Protein AF-A0A3P1WGL4-F1 (afdb_monomer_lite)

InterPro domains:
  IPR004658 Outer membrane lipoprotein Slp [PF03843] (1-92)
  IPR004658 Outer membrane lipoprotein Slp [PTHR37530] (1-100)
  IPR004658 Outer membrane lipoprotein Slp [TIGR00752] (1-100)

Sequence (101 aa):
KVVAVQNQQGKTRLEIATVPLDSGARPTLGEPSRGRIYADVNGFLDPVDFRGQLVTVVGPITGAVDGKIGNTPYKFMVMQVTGYKRWHLTQQVIMPPQPID

Secondary structure (DSSP, 8-state):
-EEEEEEETTEEEEEEEE--B-TTSPBPTTPPP-EEEEEEEES---HHHHTT-EEEEES-EEEEEEEEETTEEEEEEEEEESEEEEE-------PPPPPP-

Foldseek 3Di:
DFADWDDDVQKIKTWDQDADADPVRFHDPPGHGPAIAIEIEGDDDDCVQPHPWDKGFDADFPAWDWDDDVNHIDIHTYGHGPDMDTDDDDDDDDDPDDDDD

Structure (mmCIF, N/CA/C/O backbone):
data_AF-A0A3P1WGL4-F1
#
_entry.id   AF-A0A3P1WGL4-F1
#
loop_
_atom_site.group_PDB
_atom_site.id
_atom_site.type_symbol
_atom_site.label_atom_id
_atom_site.label_alt_id
_atom_site.label_comp_id
_atom_site.label_asym_id
_atom_site.label_entity_id
_atom_site.label_seq_id
_atom_site.pdbx_PDB_ins_code
_atom_site.Cartn_x
_atom_site.Cartn_y
_atom_site.Cartn_z
_atom_site.occupancy
_atom_site.B_iso_or_equiv
_atom_site.auth_seq_id
_atom_site.auth_comp_id
_atom_site.auth_asym_id
_atom_site.auth_atom_id
_atom_site.pdbx_PDB_model_num
ATOM 1 N N . LYS A 1 1 ? 4.391 -4.251 -3.677 1.00 95.25 1 LYS A N 1
ATOM 2 C CA . LYS A 1 1 ? 3.418 -4.879 -4.609 1.00 95.25 1 LYS A CA 1
ATOM 3 C C . LYS A 1 1 ? 2.145 -5.233 -3.855 1.00 95.25 1 LYS A C 1
ATOM 5 O O . LYS A 1 1 ? 2.256 -5.824 -2.786 1.00 95.25 1 LYS A O 1
ATOM 10 N N . VAL A 1 2 ? 0.970 -4.895 -4.381 1.00 97.69 2 VAL A N 1
ATOM 11 C CA . VAL A 1 2 ? -0.314 -5.292 -3.782 1.00 97.69 2 VAL A CA 1
ATOM 12 C C . VAL A 1 2 ? -0.552 -6.778 -4.042 1.00 97.69 2 VAL A C 1
ATOM 14 O O . VAL A 1 2 ? -0.600 -7.216 -5.191 1.00 97.69 2 VAL A O 1
ATOM 17 N N . VAL A 1 3 ? -0.675 -7.554 -2.971 1.00 97.75 3 VAL A N 1
ATOM 18 C CA . VAL A 1 3 ? -0.917 -9.001 -3.019 1.00 97.75 3 VAL A CA 1
ATOM 19 C C . VAL A 1 3 ? -2.409 -9.302 -2.949 1.0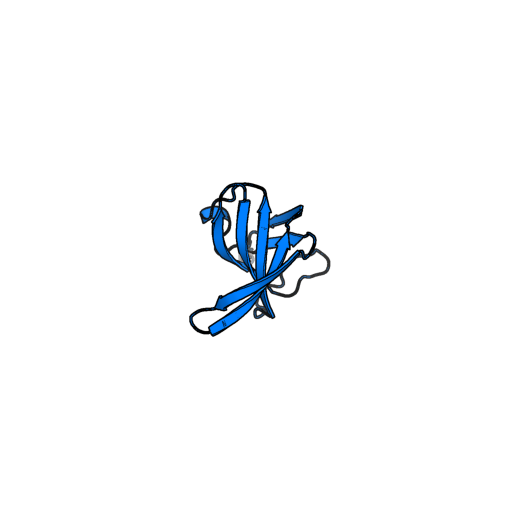0 97.75 3 VAL A C 1
ATOM 21 O O . VAL A 1 3 ? -2.899 -10.139 -3.700 1.00 97.75 3 VAL A O 1
ATOM 24 N N . ALA A 1 4 ? -3.139 -8.589 -2.092 1.00 98.06 4 ALA A N 1
ATOM 25 C CA . ALA A 1 4 ? -4.579 -8.735 -1.946 1.00 98.06 4 ALA A CA 1
ATOM 26 C C . ALA A 1 4 ? -5.255 -7.377 -1.734 1.00 98.06 4 ALA A C 1
ATOM 28 O O . ALA A 1 4 ? -4.643 -6.416 -1.267 1.00 98.06 4 ALA A O 1
ATOM 29 N N . VAL A 1 5 ? -6.538 -7.329 -2.086 1.00 98.38 5 VAL A N 1
ATOM 30 C CA . VAL A 1 5 ? -7.417 -6.168 -1.914 1.00 98.38 5 VAL A CA 1
ATOM 31 C C . VAL A 1 5 ? -8.694 -6.669 -1.265 1.00 98.38 5 VAL A C 1
ATOM 33 O O . VAL A 1 5 ? -9.303 -7.613 -1.783 1.00 98.38 5 VAL A O 1
ATOM 36 N N . GLN A 1 6 ? -9.057 -6.055 -0.143 1.00 98.06 6 GLN A N 1
ATOM 37 C CA . GLN A 1 6 ? -10.259 -6.343 0.628 1.00 98.06 6 GLN A CA 1
ATOM 38 C C . GLN A 1 6 ? -11.072 -5.054 0.751 1.00 98.06 6 GLN A C 1
ATOM 40 O O . GLN A 1 6 ? -10.663 -4.118 1.442 1.00 98.06 6 GLN A O 1
ATOM 45 N N . ASN A 1 7 ? -12.217 -4.988 0.080 1.00 98.00 7 ASN A N 1
ATOM 46 C CA . ASN A 1 7 ? -13.142 -3.875 0.248 1.00 98.00 7 ASN A CA 1
ATOM 47 C C . ASN A 1 7 ? -13.997 -4.118 1.498 1.00 98.00 7 ASN A C 1
ATOM 49 O O . ASN A 1 7 ? -14.555 -5.198 1.683 1.00 98.00 7 ASN A O 1
ATOM 53 N N . GLN A 1 8 ? -14.064 -3.118 2.368 1.00 94.62 8 GLN A N 1
ATOM 54 C CA . GLN A 1 8 ? -14.853 -3.106 3.595 1.00 94.62 8 GLN A CA 1
ATOM 55 C C . GLN A 1 8 ? -15.821 -1.919 3.547 1.00 94.62 8 GLN A C 1
ATOM 57 O O . GLN A 1 8 ? -15.734 -1.059 2.667 1.00 94.62 8 GLN A O 1
ATOM 62 N N . GLN A 1 9 ? -16.748 -1.840 4.499 1.00 93.81 9 GLN A N 1
ATOM 63 C CA . GLN A 1 9 ? -17.657 -0.701 4.573 1.00 93.81 9 GLN A CA 1
ATOM 64 C C . GLN A 1 9 ? -16.857 0.597 4.796 1.00 93.81 9 GLN A C 1
ATOM 66 O O . GLN A 1 9 ? -16.189 0.761 5.814 1.00 93.81 9 GLN A O 1
ATOM 71 N N . GLY A 1 10 ? -16.889 1.499 3.812 1.00 94.12 10 GLY A N 1
ATOM 72 C CA . GLY A 1 10 ? -16.244 2.817 3.874 1.00 94.12 10 GLY A CA 1
ATOM 73 C C . GLY A 1 10 ? -14.726 2.851 3.644 1.00 94.12 10 GLY A C 1
ATOM 74 O O . GLY A 1 10 ? -14.158 3.943 3.598 1.00 94.12 10 GLY A O 1
ATOM 75 N N . LYS A 1 11 ? -14.049 1.708 3.466 1.00 97.12 11 LYS A N 1
ATOM 76 C CA . LYS A 1 11 ? -12.596 1.666 3.227 1.00 97.12 11 LYS A CA 1
ATOM 77 C C . LYS A 1 11 ? -12.148 0.453 2.423 1.00 97.12 11 LYS A C 1
ATOM 79 O O . LYS A 1 11 ? -12.825 -0.570 2.377 1.00 97.12 11 LYS A O 1
ATOM 84 N N . THR A 1 12 ? -10.956 0.539 1.851 1.00 98.56 12 THR A N 1
ATOM 8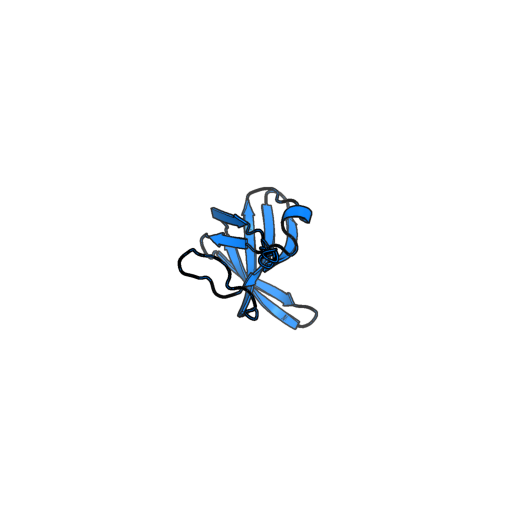5 C CA . THR A 1 12 ? -10.299 -0.568 1.160 1.00 98.56 12 THR A CA 1
ATOM 86 C C . THR A 1 12 ? -8.975 -0.886 1.829 1.00 98.56 12 THR A C 1
ATOM 88 O O . THR A 1 12 ? -8.113 -0.022 1.959 1.00 98.56 12 THR A O 1
ATOM 91 N N . ARG A 1 13 ? -8.800 -2.142 2.238 1.00 98.50 13 ARG A N 1
ATOM 92 C CA . ARG A 1 13 ? -7.553 -2.649 2.805 1.00 98.50 13 ARG A CA 1
ATOM 93 C C . ARG A 1 13 ? -6.713 -3.296 1.714 1.00 98.50 13 ARG A C 1
ATOM 95 O O . ARG A 1 13 ? -7.138 -4.262 1.076 1.00 98.50 13 ARG A O 1
ATOM 102 N N . LEU A 1 14 ? -5.505 -2.780 1.531 1.00 98.62 14 LEU A N 1
ATOM 103 C CA . LEU A 1 14 ? -4.489 -3.353 0.659 1.00 98.62 14 LEU A CA 1
ATOM 104 C C . LEU A 1 14 ? -3.514 -4.177 1.496 1.00 98.62 14 LEU A C 1
ATOM 106 O O . LEU A 1 14 ? -2.925 -3.665 2.445 1.00 98.62 14 LEU A O 1
ATOM 110 N N . GLU A 1 15 ? -3.300 -5.434 1.124 1.00 98.44 15 GLU A N 1
ATOM 111 C CA . GLU A 1 15 ? -2.166 -6.212 1.615 1.00 98.44 15 GLU A CA 1
ATOM 112 C C . GLU A 1 15 ? -0.979 -5.980 0.684 1.00 98.44 15 GLU A C 1
ATOM 114 O O . GLU A 1 15 ? -1.024 -6.341 -0.495 1.00 98.44 15 GLU A O 1
ATOM 119 N N . ILE A 1 16 ? 0.083 -5.362 1.193 1.00 98.31 16 ILE A N 1
ATOM 120 C CA . ILE A 1 16 ? 1.226 -4.940 0.384 1.00 98.31 16 ILE A CA 1
ATOM 121 C C . ILE A 1 16 ? 2.463 -5.711 0.824 1.00 98.31 16 ILE A C 1
ATOM 123 O O . ILE A 1 16 ? 2.920 -5.567 1.954 1.00 98.31 16 ILE A O 1
ATOM 127 N N . ALA A 1 17 ? 3.049 -6.476 -0.098 1.00 97.62 17 ALA A N 1
ATOM 128 C CA . ALA A 1 17 ? 4.411 -6.975 0.045 1.00 97.62 17 ALA A CA 1
ATOM 129 C C . ALA A 1 17 ? 5.389 -5.815 -0.185 1.00 97.62 17 ALA A C 1
ATOM 131 O O . ALA A 1 17 ? 5.407 -5.224 -1.275 1.00 97.62 17 ALA A O 1
ATOM 132 N N . THR A 1 18 ? 6.154 -5.463 0.845 1.00 96.69 18 THR A N 1
ATOM 133 C CA . THR A 1 18 ? 7.025 -4.283 0.854 1.00 96.69 18 THR A CA 1
ATOM 134 C C . THR A 1 18 ? 8.373 -4.585 0.216 1.00 96.69 18 THR A C 1
ATOM 136 O O . THR A 1 18 ? 8.925 -5.662 0.406 1.00 96.69 18 THR A O 1
ATOM 139 N N . VAL A 1 19 ? 8.911 -3.622 -0.524 1.00 96.00 19 VAL 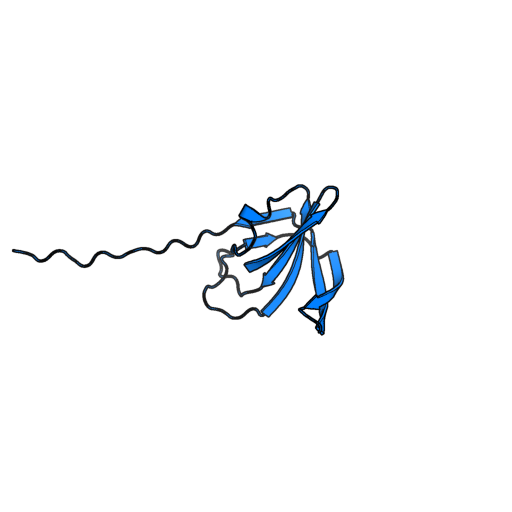A N 1
ATOM 140 C CA . VAL A 1 19 ? 10.264 -3.640 -1.103 1.00 96.00 19 VAL A CA 1
ATOM 141 C C . VAL A 1 19 ? 10.940 -2.305 -0.771 1.00 96.00 19 VAL A C 1
ATOM 143 O O . VAL A 1 19 ? 10.233 -1.372 -0.371 1.00 96.00 19 VAL A O 1
ATOM 146 N N . PRO A 1 20 ? 12.275 -2.190 -0.887 1.00 95.44 20 PRO A N 1
ATOM 147 C CA . PRO A 1 20 ? 12.960 -0.911 -0.720 1.00 95.44 20 PRO A CA 1
ATOM 148 C C . PRO A 1 20 ? 12.376 0.154 -1.650 1.00 95.44 20 PRO A C 1
ATOM 150 O O . PRO A 1 20 ? 11.905 -0.161 -2.745 1.00 95.44 20 PRO A O 1
ATOM 153 N N . LEU A 1 21 ? 12.410 1.405 -1.200 1.00 95.25 21 LEU A N 1
ATOM 154 C CA . LEU A 1 21 ? 12.074 2.555 -2.028 1.00 95.25 21 LEU A CA 1
ATOM 155 C C . LEU A 1 21 ? 13.351 3.334 -2.352 1.00 95.25 21 LEU A C 1
ATOM 157 O O . LEU A 1 21 ? 14.237 3.432 -1.501 1.00 95.25 21 LEU A O 1
ATOM 161 N N . ASP A 1 22 ? 13.427 3.900 -3.552 1.00 93.31 22 ASP A N 1
ATOM 162 C CA . ASP A 1 22 ? 14.457 4.877 -3.907 1.00 93.31 22 ASP A CA 1
ATOM 163 C C . ASP A 1 22 ? 14.142 6.278 -3.334 1.00 93.31 22 ASP A C 1
ATOM 165 O O . ASP A 1 22 ? 13.129 6.498 -2.662 1.00 93.31 22 ASP A O 1
ATOM 169 N N . SER A 1 23 ? 15.006 7.257 -3.616 1.00 94.25 23 SER A N 1
ATOM 170 C CA . SER A 1 23 ? 14.824 8.650 -3.177 1.00 94.25 23 SER A CA 1
ATOM 171 C C . SER A 1 23 ? 13.574 9.328 -3.754 1.00 94.25 23 SER A C 1
ATOM 173 O O . SER A 1 23 ? 13.079 10.294 -3.179 1.00 94.25 23 SER A O 1
ATOM 175 N N . GLY A 1 24 ? 13.033 8.818 -4.863 1.00 93.44 24 GLY A N 1
ATOM 176 C CA . GLY A 1 24 ? 11.775 9.251 -5.469 1.00 93.44 24 GLY A CA 1
ATOM 177 C C . GLY A 1 24 ? 10.557 8.479 -4.957 1.00 93.44 24 GLY A C 1
ATOM 178 O O . GLY A 1 24 ? 9.489 8.553 -5.575 1.00 93.44 24 GLY A O 1
ATOM 179 N N . ALA A 1 25 ? 10.719 7.718 -3.870 1.00 93.38 25 ALA A N 1
ATOM 180 C CA . ALA A 1 25 ? 9.725 6.828 -3.292 1.00 93.38 25 ALA A CA 1
ATOM 181 C C . ALA A 1 25 ? 9.218 5.754 -4.275 1.00 93.38 25 ALA A C 1
ATOM 183 O O . ALA A 1 25 ? 8.094 5.258 -4.132 1.00 93.38 25 ALA A O 1
ATOM 184 N N . ARG A 1 26 ? 10.019 5.399 -5.288 1.00 94.94 26 ARG A N 1
ATOM 185 C CA . ARG A 1 26 ? 9.694 4.345 -6.252 1.00 94.94 26 ARG A CA 1
ATOM 186 C C . ARG A 1 26 ? 10.112 2.993 -5.684 1.00 94.94 26 ARG A C 1
ATOM 188 O O . ARG A 1 26 ? 11.217 2.886 -5.159 1.00 94.94 26 ARG A O 1
ATOM 195 N N . PRO A 1 27 ? 9.278 1.951 -5.801 1.00 93.88 27 PRO A N 1
ATOM 196 C CA . PRO A 1 27 ? 9.671 0.601 -5.424 1.00 93.88 27 PRO A CA 1
ATOM 197 C C . PRO A 1 27 ? 10.844 0.113 -6.278 1.00 93.88 27 PRO A C 1
ATOM 199 O O . PRO A 1 27 ? 10.745 0.104 -7.506 1.00 93.88 27 PRO A O 1
ATOM 202 N N . THR A 1 28 ? 11.927 -0.329 -5.640 1.00 92.88 28 THR A N 1
ATOM 203 C CA . THR A 1 28 ? 13.063 -0.934 -6.342 1.00 92.88 28 THR A CA 1
ATOM 204 C C . THR A 1 28 ? 12.628 -2.258 -6.969 1.00 92.88 28 THR A C 1
ATOM 206 O O . THR A 1 28 ? 12.100 -3.144 -6.291 1.00 92.88 28 THR A O 1
ATOM 209 N N . LEU A 1 29 ? 12.806 -2.381 -8.286 1.00 91.06 29 LEU A N 1
ATOM 210 C CA . LEU A 1 29 ? 12.413 -3.568 -9.046 1.00 91.06 29 LEU A CA 1
ATOM 211 C C . LEU A 1 29 ? 13.385 -4.727 -8.798 1.00 91.06 29 LEU A C 1
ATOM 213 O O . LEU A 1 29 ? 14.574 -4.512 -8.602 1.00 91.06 29 LEU A O 1
ATOM 217 N N . GLY A 1 30 ? 12.875 -5.959 -8.833 1.00 87.19 30 GLY A N 1
ATOM 218 C CA . GLY A 1 30 ? 13.684 -7.177 -8.675 1.00 87.19 30 GLY A CA 1
ATOM 219 C C . GLY A 1 30 ? 14.063 -7.527 -7.231 1.00 87.19 30 GLY A C 1
ATOM 220 O O . GLY A 1 30 ? 14.479 -8.653 -6.977 1.00 87.19 30 GLY A O 1
ATOM 221 N N . GLU A 1 31 ? 13.857 -6.618 -6.279 1.00 91.38 31 GLU A N 1
ATOM 222 C CA . GLU A 1 31 ? 14.158 -6.859 -4.869 1.00 91.38 31 GLU A CA 1
ATOM 223 C C . GLU A 1 31 ? 13.149 -7.815 -4.204 1.00 91.38 31 GLU A C 1
ATOM 225 O O . GLU A 1 31 ? 11.936 -7.728 -4.457 1.00 91.38 31 GLU A O 1
ATOM 230 N N . PRO A 1 32 ? 13.608 -8.707 -3.305 1.00 92.12 32 PRO A N 1
ATOM 231 C CA . PRO A 1 32 ? 12.723 -9.553 -2.521 1.00 92.12 32 PRO A CA 1
ATOM 232 C C . PRO A 1 32 ? 11.891 -8.725 -1.533 1.00 92.12 32 PRO A C 1
ATOM 234 O O . PRO A 1 32 ? 12.291 -7.656 -1.062 1.00 92.12 32 PRO A O 1
ATOM 237 N N . SER A 1 33 ? 10.715 -9.246 -1.173 1.00 95.06 33 SER A N 1
ATOM 238 C CA . SER A 1 33 ? 9.867 -8.572 -0.194 1.00 95.06 33 SER A CA 1
ATOM 239 C C . SER A 1 33 ? 10.467 -8.631 1.209 1.00 95.06 33 SER A C 1
ATOM 241 O O . SER A 1 33 ? 10.841 -9.711 1.662 1.00 95.06 33 SER A O 1
ATOM 243 N N . ARG A 1 34 ? 10.458 -7.510 1.936 1.00 94.69 34 ARG A N 1
ATOM 244 C CA . ARG A 1 34 ? 10.940 -7.424 3.329 1.00 94.69 34 ARG A CA 1
ATOM 245 C C . ARG A 1 34 ? 9.874 -7.753 4.376 1.00 94.69 34 ARG A C 1
ATOM 247 O O . ARG A 1 34 ? 10.188 -7.931 5.546 1.00 94.69 34 ARG A O 1
ATOM 254 N N . GLY A 1 35 ? 8.612 -7.821 3.969 1.00 95.88 35 GLY A N 1
ATOM 255 C CA . GLY A 1 35 ? 7.484 -8.126 4.841 1.00 95.88 35 GLY A CA 1
ATOM 256 C C . GLY A 1 35 ? 6.158 -7.804 4.167 1.00 95.88 35 GLY A C 1
ATOM 257 O O . GLY A 1 35 ? 6.119 -7.448 2.983 1.00 95.88 35 GLY A O 1
ATOM 258 N N . ARG A 1 36 ? 5.065 -7.928 4.923 1.00 97.75 36 ARG A N 1
ATOM 259 C CA . ARG A 1 36 ? 3.734 -7.517 4.475 1.00 97.75 36 ARG A CA 1
ATOM 260 C C . ARG A 1 36 ? 3.109 -6.534 5.449 1.00 97.75 36 ARG A C 1
ATOM 262 O O . ARG A 1 36 ? 3.217 -6.690 6.661 1.00 97.75 36 ARG A O 1
ATOM 269 N N . ILE A 1 37 ? 2.431 -5.537 4.902 1.00 98.38 3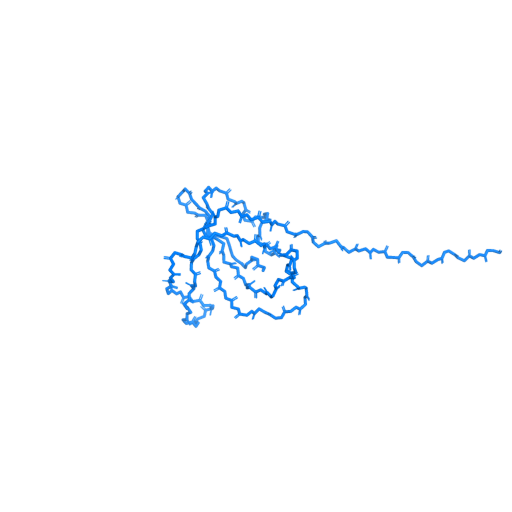7 ILE A N 1
ATOM 270 C CA . ILE A 1 37 ? 1.649 -4.574 5.676 1.00 98.38 37 ILE A CA 1
ATOM 271 C C . ILE A 1 37 ? 0.202 -4.566 5.205 1.00 98.38 37 ILE A C 1
ATOM 273 O O . ILE A 1 37 ? -0.085 -4.916 4.056 1.00 98.38 37 ILE A O 1
ATOM 277 N N . TYR A 1 38 ? -0.683 -4.097 6.077 1.00 98.62 38 TYR A N 1
ATOM 278 C CA . TYR A 1 38 ? -1.997 -3.624 5.680 1.00 98.62 38 TYR A CA 1
ATOM 279 C C . TYR A 1 38 ? -1.993 -2.108 5.551 1.00 98.62 38 TYR A C 1
ATOM 281 O O . TYR A 1 38 ? -1.532 -1.394 6.438 1.00 98.62 38 TYR A O 1
ATOM 289 N N . ALA A 1 39 ? -2.524 -1.627 4.436 1.00 98.56 39 ALA A N 1
ATOM 290 C CA . ALA A 1 39 ? -2.708 -0.217 4.161 1.00 98.56 39 ALA A CA 1
ATOM 291 C C . ALA A 1 39 ? -4.205 0.045 3.962 1.00 98.56 39 ALA A C 1
ATOM 293 O O . ALA A 1 39 ? -4.798 -0.423 2.988 1.00 98.56 39 ALA A O 1
ATOM 294 N N . ASP A 1 40 ? -4.812 0.750 4.913 1.00 98.44 40 ASP A N 1
ATOM 295 C CA . ASP A 1 40 ? -6.229 1.098 4.916 1.00 98.44 40 ASP A CA 1
ATOM 296 C C . ASP A 1 40 ? -6.426 2.433 4.204 1.00 98.44 40 ASP A C 1
ATOM 298 O O . ASP A 1 40 ? -6.015 3.483 4.691 1.00 98.44 40 ASP A O 1
ATOM 302 N N . VAL A 1 41 ? -7.054 2.384 3.034 1.00 98.44 41 VAL A N 1
ATOM 303 C CA . VAL A 1 41 ? -7.403 3.553 2.229 1.00 98.44 41 VAL A CA 1
ATOM 304 C C . VAL A 1 41 ? -8.864 3.895 2.479 1.00 98.44 41 VAL A C 1
ATOM 306 O O . VAL A 1 41 ? -9.732 3.036 2.336 1.00 98.44 41 VAL A O 1
ATOM 309 N N . ASN A 1 42 ? -9.152 5.147 2.830 1.00 97.38 42 ASN A N 1
ATOM 310 C CA . ASN A 1 42 ? -10.533 5.612 2.941 1.00 97.38 42 ASN A CA 1
ATOM 311 C C . ASN A 1 42 ? -11.211 5.588 1.562 1.00 97.38 42 ASN A C 1
ATOM 313 O O . ASN A 1 42 ? -10.673 6.120 0.593 1.00 97.38 42 ASN A O 1
ATOM 317 N N . GLY A 1 43 ? -12.397 4.985 1.486 1.00 96.31 43 GLY A N 1
ATOM 318 C CA . GLY A 1 43 ? -13.143 4.812 0.242 1.00 96.31 43 GLY A CA 1
ATOM 319 C C . GLY A 1 43 ? -12.853 3.511 -0.514 1.00 96.31 43 GLY A C 1
ATOM 320 O O . GLY A 1 43 ? -12.219 2.572 -0.020 1.00 96.31 43 GLY A O 1
ATOM 321 N N . PHE A 1 44 ? -13.395 3.440 -1.727 1.00 97.31 44 PHE A N 1
ATOM 322 C CA . PHE A 1 44 ? -13.338 2.260 -2.582 1.00 97.31 44 PHE A CA 1
ATOM 323 C C . PHE A 1 44 ? -12.145 2.325 -3.540 1.00 97.31 44 PHE A C 1
ATOM 325 O O . PHE A 1 44 ? -11.960 3.322 -4.234 1.00 97.31 44 PHE A O 1
ATOM 332 N N . LEU A 1 45 ? -11.373 1.239 -3.607 1.00 97.81 45 LEU A N 1
A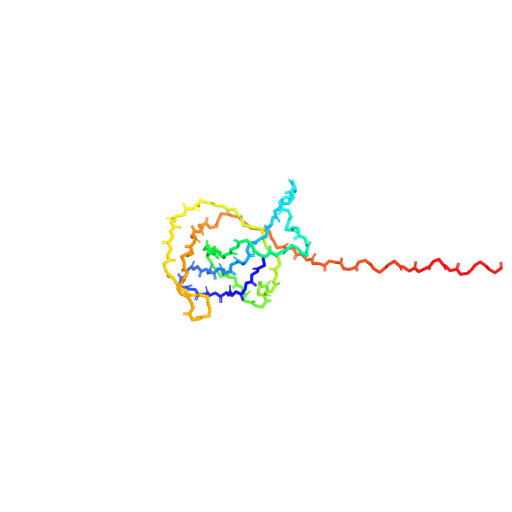TOM 333 C CA . LEU A 1 45 ? -10.408 0.976 -4.671 1.00 97.81 45 LEU A CA 1
ATOM 334 C C . LEU A 1 45 ? -10.789 -0.324 -5.377 1.00 97.81 45 LEU A C 1
ATOM 336 O O . LEU A 1 45 ? -11.002 -1.342 -4.711 1.00 97.81 45 LEU A O 1
ATOM 340 N N . ASP A 1 46 ? -10.839 -0.292 -6.707 1.00 97.31 46 ASP A N 1
ATOM 341 C CA . ASP A 1 46 ? -11.178 -1.471 -7.500 1.00 97.31 46 ASP A CA 1
ATOM 342 C C . ASP A 1 46 ? -10.037 -2.507 -7.446 1.00 97.31 46 ASP A C 1
ATOM 344 O O . ASP A 1 46 ? -8.887 -2.182 -7.758 1.00 97.31 46 ASP A O 1
ATOM 348 N N . PRO A 1 47 ? -10.295 -3.766 -7.054 1.00 97.31 47 PRO A N 1
ATOM 349 C CA . PRO A 1 47 ? -9.265 -4.795 -7.036 1.00 97.31 47 PRO A CA 1
ATOM 350 C C . PRO A 1 47 ? -8.555 -5.031 -8.376 1.00 97.31 47 PRO A C 1
ATOM 352 O O . PRO A 1 47 ? -7.373 -5.381 -8.350 1.00 97.31 47 PRO A O 1
ATOM 355 N N . VAL A 1 48 ? -9.235 -4.851 -9.514 1.00 97.12 48 VAL A N 1
ATOM 356 C CA . VAL A 1 48 ? -8.660 -5.021 -10.865 1.00 97.12 48 VAL A CA 1
ATOM 357 C C . VAL A 1 48 ? -7.516 -4.035 -11.098 1.00 97.12 48 VAL A C 1
ATOM 359 O O . VAL A 1 48 ? -6.485 -4.379 -11.672 1.00 97.12 48 VAL A O 1
ATOM 362 N N . ASP A 1 49 ? -7.669 -2.834 -10.559 1.00 96.06 49 ASP A N 1
ATOM 363 C CA . ASP A 1 49 ? -6.747 -1.719 -10.718 1.00 96.06 49 ASP A CA 1
ATOM 364 C C . ASP A 1 49 ? -5.509 -1.801 -9.824 1.00 96.06 49 ASP A C 1
ATOM 366 O O . ASP A 1 49 ? -4.514 -1.119 -10.078 1.00 96.06 49 ASP A O 1
ATOM 370 N N . PHE A 1 50 ? -5.579 -2.580 -8.742 1.00 97.31 50 PHE A N 1
ATOM 371 C CA . PHE A 1 50 ? -4.565 -2.578 -7.690 1.00 97.31 50 PHE A CA 1
ATOM 372 C C . PHE A 1 50 ? -3.866 -3.918 -7.520 1.00 97.31 50 PHE A C 1
ATOM 374 O O . PHE A 1 50 ? -2.667 -3.920 -7.249 1.00 97.31 50 PHE A O 1
ATOM 381 N N . ARG A 1 51 ? -4.554 -5.058 -7.667 1.00 97.19 51 ARG A N 1
ATOM 382 C CA . ARG A 1 51 ? -3.922 -6.373 -7.474 1.00 97.19 51 ARG A CA 1
ATOM 383 C C . ARG A 1 51 ? -2.756 -6.551 -8.444 1.00 97.19 51 ARG A C 1
ATOM 385 O O . ARG A 1 51 ? -2.864 -6.289 -9.635 1.00 97.19 51 ARG A O 1
ATOM 392 N N . GLY A 1 52 ? -1.611 -6.975 -7.914 1.00 95.50 52 GLY A N 1
ATOM 393 C CA . GLY A 1 52 ? -0.380 -7.144 -8.687 1.00 95.50 52 GLY A CA 1
ATOM 394 C C . GLY A 1 52 ? 0.381 -5.849 -8.984 1.00 95.50 52 GLY A C 1
ATOM 395 O O . GLY A 1 52 ? 1.549 -5.930 -9.359 1.00 95.50 52 GLY A O 1
ATOM 396 N N . GLN A 1 53 ? -0.204 -4.670 -8.750 1.00 95.75 53 GLN A N 1
ATOM 397 C CA . GLN A 1 53 ? 0.452 -3.396 -9.035 1.00 95.75 53 GLN A CA 1
ATOM 398 C C . GLN A 1 53 ? 1.500 -3.028 -7.982 1.00 95.75 53 GLN A C 1
ATOM 400 O O . GLN A 1 53 ? 1.435 -3.400 -6.799 1.00 95.75 53 GLN A O 1
ATOM 405 N N . LEU A 1 54 ? 2.490 -2.254 -8.420 1.00 96.38 54 LEU A N 1
ATOM 406 C CA . LEU A 1 54 ? 3.407 -1.565 -7.527 1.00 96.38 54 LEU A CA 1
ATOM 407 C C . LEU A 1 54 ? 2.744 -0.289 -7.022 1.00 96.38 54 LEU A C 1
ATOM 409 O O . LEU A 1 54 ? 2.215 0.512 -7.789 1.00 96.38 54 LEU A O 1
ATOM 413 N N . VAL A 1 55 ? 2.781 -0.108 -5.707 1.00 97.25 55 VAL A N 1
ATOM 414 C CA . VAL A 1 55 ? 2.220 1.062 -5.045 1.00 97.25 55 VAL A CA 1
ATOM 415 C C . VAL A 1 55 ? 3.179 1.545 -3.974 1.00 97.25 55 VAL A C 1
ATOM 417 O O . VAL A 1 55 ? 3.828 0.735 -3.308 1.00 97.25 55 VAL A O 1
ATOM 420 N N . THR A 1 56 ? 3.218 2.857 -3.806 1.00 97.88 56 THR A N 1
ATOM 421 C CA . THR A 1 56 ? 3.802 3.521 -2.644 1.00 97.88 56 THR A CA 1
ATOM 422 C C . THR A 1 56 ? 2.660 4.134 -1.856 1.00 97.88 56 THR A C 1
ATOM 424 O O . THR A 1 56 ? 1.791 4.769 -2.447 1.00 97.88 56 THR A O 1
ATOM 427 N N . VAL A 1 57 ? 2.643 3.937 -0.543 1.00 97.75 57 VAL A N 1
ATOM 428 C CA . VAL A 1 57 ? 1.628 4.491 0.359 1.00 97.75 57 VAL A CA 1
ATOM 429 C C . VAL A 1 57 ? 2.309 5.361 1.406 1.00 97.75 57 VAL A C 1
ATOM 431 O O . VAL A 1 57 ? 3.444 5.086 1.793 1.00 97.75 57 VAL A O 1
ATOM 434 N N . VAL A 1 58 ? 1.622 6.406 1.855 1.00 97.88 58 VAL A N 1
ATOM 435 C CA . VAL A 1 58 ? 2.056 7.264 2.954 1.00 97.88 58 VAL A CA 1
ATOM 436 C C . VAL A 1 58 ? 0.894 7.484 3.912 1.00 97.88 58 VAL A C 1
ATOM 438 O O . VAL A 1 58 ? -0.267 7.552 3.498 1.00 97.88 58 VAL A O 1
ATOM 441 N N . GLY A 1 59 ? 1.215 7.579 5.195 1.00 97.81 59 GLY A N 1
ATOM 442 C CA . GLY A 1 59 ? 0.252 7.821 6.254 1.00 97.81 59 GLY A CA 1
ATOM 443 C C . GLY A 1 59 ? 0.764 7.336 7.609 1.00 97.81 59 GLY A C 1
ATOM 444 O O . GLY A 1 59 ? 1.815 6.690 7.679 1.00 97.81 59 GLY A O 1
ATOM 445 N N . PRO A 1 60 ? 0.058 7.664 8.699 1.00 98.19 60 PRO A N 1
ATOM 446 C CA . PRO A 1 60 ? 0.435 7.212 10.027 1.00 98.19 60 PRO A CA 1
ATOM 447 C C . PRO A 1 60 ? 0.280 5.694 10.177 1.00 98.19 60 PRO A C 1
ATOM 449 O O . PRO A 1 60 ? -0.668 5.078 9.679 1.00 98.19 60 PRO A O 1
ATOM 452 N N . ILE A 1 61 ? 1.205 5.100 10.927 1.00 98.00 61 ILE A N 1
ATOM 453 C CA . ILE A 1 61 ? 1.084 3.727 11.418 1.00 98.00 61 ILE A CA 1
ATOM 454 C C . ILE A 1 61 ? 0.100 3.749 12.586 1.00 98.00 61 ILE A C 1
ATOM 456 O O . ILE A 1 61 ? 0.312 4.466 13.560 1.00 98.00 61 ILE A O 1
ATOM 460 N N . THR A 1 62 ? -0.975 2.975 12.489 1.00 97.88 62 THR A N 1
ATOM 461 C CA . THR A 1 62 ? -2.051 2.951 13.492 1.00 97.88 62 THR A CA 1
ATOM 462 C C . THR A 1 62 ? -1.976 1.750 14.426 1.00 97.88 62 THR A C 1
ATOM 464 O O . THR A 1 62 ? -2.685 1.705 15.426 1.00 97.88 62 THR A O 1
ATOM 467 N N . GLY A 1 63 ? -1.104 0.784 14.135 1.00 97.69 63 GLY A N 1
ATOM 468 C CA . GLY A 1 63 ? -0.834 -0.342 15.017 1.00 97.69 63 GLY A CA 1
ATOM 469 C C . GLY A 1 63 ? -0.394 -1.580 14.255 1.00 97.69 63 GLY A C 1
ATOM 470 O O . GLY A 1 63 ? 0.187 -1.497 13.172 1.00 97.69 63 GLY A O 1
ATOM 471 N N . ALA A 1 64 ? -0.684 -2.743 14.829 1.00 97.88 64 ALA A N 1
ATOM 472 C CA . ALA A 1 64 ? -0.458 -4.027 14.195 1.00 97.88 64 ALA A CA 1
ATOM 473 C C . ALA A 1 64 ? -1.594 -4.998 14.528 1.00 97.88 64 ALA A C 1
ATOM 475 O O . ALA A 1 64 ? -2.172 -4.932 15.610 1.00 97.88 64 ALA A O 1
ATOM 476 N N . VAL A 1 65 ? -1.898 -5.897 13.599 1.00 97.94 65 VAL A N 1
ATOM 477 C CA . VAL A 1 65 ? -2.992 -6.866 13.694 1.00 97.94 65 VAL A CA 1
ATOM 478 C C . VAL A 1 65 ? -2.481 -8.257 13.355 1.00 97.94 65 VAL A C 1
ATOM 480 O O . VAL A 1 65 ? -1.694 -8.433 12.421 1.00 97.94 65 VAL A O 1
ATOM 483 N N . ASP A 1 66 ? -2.930 -9.245 14.119 1.00 98.12 66 ASP A N 1
ATOM 484 C CA . ASP A 1 66 ? -2.623 -10.640 13.845 1.00 98.12 66 ASP A CA 1
ATOM 485 C C . ASP A 1 66 ? -3.384 -11.128 12.609 1.00 98.12 66 ASP A C 1
ATOM 487 O O . ASP A 1 66 ? -4.543 -10.791 12.360 1.00 98.12 66 ASP A O 1
ATOM 491 N N . GLY A 1 67 ? -2.708 -11.930 11.805 1.00 96.00 67 GLY A N 1
ATOM 492 C CA . GLY A 1 67 ? -3.250 -12.535 10.607 1.00 96.00 67 GLY A CA 1
ATOM 493 C C . GLY A 1 67 ? -2.426 -13.747 10.213 1.00 96.00 67 GLY A C 1
ATOM 494 O O . GLY A 1 67 ? -1.757 -14.369 11.039 1.00 96.00 67 GLY A O 1
ATOM 495 N N . LYS A 1 68 ? -2.471 -14.093 8.930 1.00 96.50 68 LYS A N 1
ATOM 496 C CA . LYS A 1 68 ? -1.716 -15.219 8.389 1.00 96.50 68 LYS A CA 1
ATOM 497 C C . LYS A 1 68 ? -1.201 -14.927 6.991 1.00 96.50 68 LYS A C 1
ATOM 499 O O . LYS A 1 68 ? -1.876 -14.268 6.204 1.00 96.50 68 LYS A O 1
ATOM 504 N N . ILE A 1 69 ? -0.029 -15.466 6.680 1.00 95.56 69 ILE A N 1
ATOM 505 C CA . ILE A 1 69 ? 0.471 -15.590 5.311 1.00 95.56 69 ILE A CA 1
ATOM 506 C C . ILE A 1 69 ? 0.456 -17.081 4.982 1.00 95.56 69 ILE A C 1
ATOM 508 O O . ILE A 1 69 ? 1.197 -17.865 5.573 1.00 95.56 69 ILE A O 1
ATOM 512 N N . GLY A 1 70 ? -0.434 -17.487 4.074 1.00 93.31 70 GLY A N 1
ATOM 513 C CA . GLY A 1 70 ? -0.757 -18.904 3.908 1.00 93.31 70 GLY A CA 1
ATOM 514 C C . GLY A 1 70 ? -1.328 -19.471 5.209 1.00 93.31 70 GLY A C 1
ATOM 515 O O . GLY A 1 70 ? -2.333 -18.967 5.711 1.00 93.31 70 GLY A O 1
ATOM 516 N N . ASN A 1 71 ? -0.662 -20.483 5.767 1.00 95.69 71 ASN A N 1
ATOM 517 C CA . ASN A 1 71 ? -1.046 -21.114 7.034 1.00 95.69 71 ASN A CA 1
ATOM 518 C C . ASN A 1 71 ? -0.200 -20.655 8.233 1.00 95.69 71 ASN A C 1
ATOM 520 O O . ASN A 1 71 ? -0.439 -21.102 9.351 1.00 95.69 71 ASN A O 1
ATOM 524 N N . THR A 1 72 ? 0.769 -19.763 8.022 1.00 97.00 72 THR A N 1
ATOM 525 C CA . THR A 1 72 ? 1.675 -19.303 9.078 1.00 97.00 72 THR A CA 1
ATOM 526 C C . THR A 1 72 ? 1.133 -18.026 9.722 1.00 97.00 72 THR A C 1
ATOM 528 O O . THR A 1 72 ? 0.840 -17.075 8.986 1.00 97.00 72 THR A O 1
ATOM 531 N N . PRO A 1 73 ? 1.016 -17.959 11.065 1.00 97.81 73 PRO A N 1
ATOM 532 C CA . PRO A 1 73 ? 0.669 -16.728 11.768 1.00 97.81 73 PRO A CA 1
ATOM 533 C C . PRO A 1 73 ? 1.635 -15.595 11.420 1.00 97.81 73 PRO A C 1
ATOM 535 O O . PRO A 1 73 ? 2.847 -15.794 11.340 1.00 97.81 73 PRO A O 1
ATOM 538 N N . TYR A 1 74 ? 1.100 -14.399 11.204 1.00 98.00 74 TYR A N 1
ATOM 539 C CA . TYR A 1 74 ? 1.886 -13.230 10.835 1.00 98.00 74 TYR A CA 1
ATOM 540 C C . TYR A 1 74 ? 1.259 -11.965 11.405 1.00 98.00 74 TYR A C 1
ATOM 542 O O . TYR A 1 74 ? 0.047 -11.777 11.322 1.00 98.00 74 TYR A O 1
ATOM 550 N N . LYS A 1 75 ? 2.091 -11.077 11.949 1.00 98.00 75 LYS A N 1
ATOM 551 C CA . LYS A 1 75 ? 1.648 -9.805 12.514 1.00 98.00 75 LYS A CA 1
ATOM 552 C C . LYS A 1 75 ? 1.844 -8.692 11.494 1.00 98.00 75 LYS A C 1
ATOM 554 O O . LYS A 1 75 ? 2.969 -8.314 11.178 1.00 98.00 75 LYS A O 1
ATOM 559 N N . PHE A 1 76 ? 0.739 -8.174 10.974 1.00 98.44 76 PHE A N 1
ATOM 560 C CA . PHE A 1 76 ? 0.742 -7.116 9.974 1.00 98.44 76 PHE A CA 1
ATOM 561 C C . PHE A 1 76 ? 0.778 -5.760 10.660 1.00 98.44 76 PHE A C 1
ATOM 563 O O . PHE A 1 76 ? -0.107 -5.445 11.451 1.00 98.44 76 PHE A O 1
ATOM 570 N N . MET A 1 77 ? 1.748 -4.922 10.309 1.00 97.94 77 MET A N 1
ATOM 571 C CA . MET A 1 77 ? 1.659 -3.492 10.596 1.00 97.94 77 MET A CA 1
ATOM 572 C C . MET A 1 77 ? 0.484 -2.895 9.807 1.00 97.94 77 MET A C 1
ATOM 574 O O . MET A 1 77 ? 0.303 -3.221 8.632 1.00 97.94 77 MET A O 1
ATOM 578 N N . VAL A 1 78 ? -0.299 -2.024 10.439 1.00 98.38 78 VAL A N 1
ATOM 579 C CA . VAL A 1 78 ? -1.434 -1.330 9.822 1.00 98.38 78 VAL A CA 1
ATOM 580 C C . VAL A 1 78 ? -1.087 0.141 9.638 1.00 98.38 78 VAL A C 1
ATOM 582 O O . VAL A 1 78 ? -0.679 0.817 10.581 1.00 98.38 78 VAL A O 1
ATOM 585 N N . MET A 1 79 ? -1.250 0.632 8.414 1.00 98.38 79 MET A N 1
ATOM 586 C CA . MET A 1 79 ? -1.124 2.041 8.054 1.00 98.38 79 MET A CA 1
ATOM 587 C C . MET A 1 79 ? -2.487 2.594 7.662 1.00 98.38 79 MET A C 1
ATOM 589 O O . MET A 1 79 ? -3.179 1.984 6.849 1.00 98.38 79 MET A O 1
ATOM 593 N N . GLN A 1 80 ? -2.837 3.769 8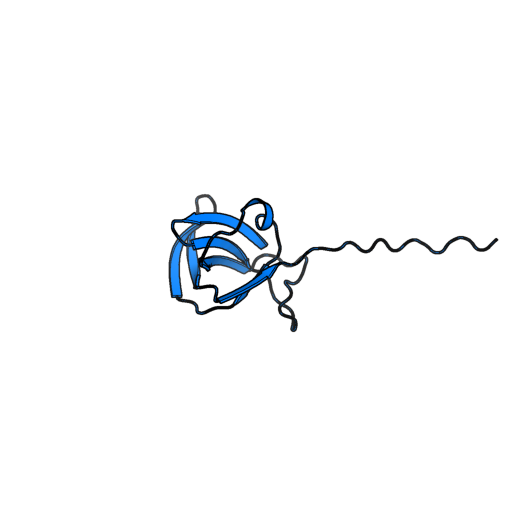.177 1.00 98.44 80 GLN A N 1
ATOM 594 C CA . GLN A 1 80 ? -3.958 4.547 7.658 1.00 98.44 80 GLN A CA 1
ATOM 595 C C . GLN A 1 80 ? -3.439 5.432 6.527 1.00 98.44 80 GLN A C 1
ATOM 597 O O . GLN A 1 80 ? -2.668 6.354 6.766 1.00 98.44 80 GLN A O 1
ATOM 602 N N . VAL A 1 81 ? -3.827 5.142 5.290 1.00 98.44 81 VAL A N 1
ATOM 603 C CA . VAL A 1 81 ? -3.277 5.804 4.105 1.00 98.44 81 VAL A CA 1
ATOM 604 C C . VAL A 1 81 ? -3.882 7.194 3.943 1.00 98.44 81 VAL A C 1
ATOM 606 O O . VAL A 1 81 ? -5.096 7.343 3.818 1.00 98.44 81 VAL A O 1
ATOM 609 N N . THR A 1 82 ? -3.020 8.208 3.892 1.00 97.94 82 THR A N 1
ATOM 610 C CA . THR A 1 82 ? -3.381 9.594 3.558 1.00 97.94 82 THR A CA 1
ATOM 611 C C . THR A 1 82 ? -3.048 9.946 2.110 1.00 97.94 82 THR A C 1
ATOM 613 O O . THR A 1 82 ? -3.638 10.865 1.551 1.00 97.94 82 THR A O 1
ATOM 616 N N . GLY A 1 83 ? -2.148 9.193 1.474 1.00 97.06 83 GLY A N 1
ATOM 617 C CA . GLY A 1 83 ? -1.842 9.319 0.055 1.00 97.06 83 GLY A CA 1
ATOM 618 C C . GLY A 1 83 ? -1.180 8.064 -0.499 1.00 97.06 83 GLY A C 1
ATOM 619 O O . GLY A 1 83 ? -0.519 7.317 0.223 1.00 97.06 83 GLY A O 1
ATOM 620 N N . TYR A 1 84 ? -1.348 7.816 -1.793 1.00 97.25 84 TYR A N 1
ATOM 621 C CA . TYR A 1 84 ? -0.667 6.719 -2.467 1.00 97.25 84 TYR A CA 1
ATOM 622 C C . TYR A 1 84 ? -0.336 7.070 -3.916 1.00 97.25 84 TYR A C 1
ATOM 624 O O . TYR A 1 84 ? -0.980 7.912 -4.537 1.00 97.25 84 TYR A O 1
ATOM 632 N N . LYS A 1 85 ? 0.666 6.385 -4.464 1.00 96.69 85 LYS A N 1
ATOM 633 C CA . LYS A 1 85 ? 1.039 6.439 -5.875 1.00 96.69 85 LYS A CA 1
ATOM 634 C C . LYS A 1 85 ? 1.041 5.037 -6.458 1.00 96.69 85 LYS A C 1
ATOM 636 O O . LYS A 1 85 ? 1.678 4.142 -5.905 1.00 96.69 85 LYS A O 1
ATOM 641 N N . ARG A 1 86 ? 0.339 4.863 -7.578 1.00 96.25 86 ARG A N 1
ATOM 642 C CA . ARG A 1 86 ? 0.360 3.639 -8.384 1.00 96.25 86 ARG A CA 1
ATOM 643 C C . ARG A 1 86 ? 1.456 3.763 -9.441 1.00 96.25 86 ARG A C 1
ATOM 645 O O . ARG A 1 86 ? 1.586 4.810 -10.072 1.00 96.25 86 ARG A O 1
ATOM 652 N N . TRP A 1 87 ? 2.255 2.718 -9.601 1.00 94.69 87 TRP A N 1
ATOM 653 C CA . TRP A 1 87 ? 3.356 2.677 -10.558 1.00 94.69 87 TRP A CA 1
ATOM 654 C C . TRP A 1 87 ? 3.024 1.712 -11.687 1.00 94.69 87 TRP A C 1
ATOM 656 O O . TRP A 1 87 ? 2.673 0.562 -11.434 1.00 94.69 87 TRP A O 1
ATOM 666 N N . HIS A 1 88 ? 3.191 2.176 -12.922 1.00 88.62 88 HIS A N 1
ATOM 667 C CA . HIS A 1 88 ? 3.078 1.351 -14.117 1.00 88.62 88 HIS A CA 1
ATOM 668 C C . HIS A 1 88 ? 4.478 0.936 -14.561 1.00 88.62 88 HIS A C 1
ATOM 670 O O . HIS A 1 88 ? 5.350 1.790 -14.731 1.00 88.62 88 HIS A O 1
ATOM 676 N N . LEU A 1 89 ? 4.708 -0.366 -14.734 1.00 84.94 89 LEU A N 1
ATOM 677 C CA . LEU A 1 89 ? 5.944 -0.841 -15.344 1.00 84.94 89 LEU A CA 1
ATOM 678 C C . LEU A 1 89 ? 5.860 -0.583 -16.848 1.00 84.94 89 LEU A C 1
ATOM 680 O O . LEU A 1 89 ? 4.995 -1.130 -17.526 1.00 84.94 89 LEU A O 1
ATOM 684 N N . THR A 1 90 ? 6.766 0.238 -17.364 1.00 81.06 90 THR A N 1
ATOM 685 C CA . THR A 1 90 ? 6.931 0.454 -18.801 1.00 81.06 90 THR A CA 1
ATOM 686 C C . THR A 1 90 ? 8.169 -0.295 -19.265 1.00 81.06 90 THR A C 1
ATOM 688 O O . THR A 1 90 ? 9.275 0.008 -18.817 1.00 81.06 90 THR A O 1
ATOM 691 N N . GLN A 1 91 ? 8.002 -1.255 -20.169 1.00 76.94 91 GLN A N 1
ATOM 692 C CA . GLN A 1 91 ? 9.129 -1.857 -20.869 1.00 76.94 91 GLN A CA 1
ATOM 693 C C . GLN A 1 91 ? 9.471 -0.974 -22.068 1.00 76.94 91 GLN A C 1
ATOM 695 O O . GLN A 1 91 ? 8.676 -0.845 -22.995 1.00 76.94 91 GLN A O 1
ATOM 700 N N . GLN A 1 92 ? 10.643 -0.343 -22.044 1.00 75.69 92 GLN A N 1
ATOM 701 C CA . GLN A 1 92 ? 11.159 0.337 -23.226 1.00 75.69 92 GLN A CA 1
ATOM 702 C C . GLN A 1 92 ? 11.772 -0.712 -24.151 1.00 75.69 92 GLN A C 1
ATOM 704 O O . GLN A 1 92 ? 12.758 -1.360 -23.805 1.00 75.69 92 GLN A O 1
ATOM 709 N N . VAL A 1 93 ? 11.166 -0.898 -25.322 1.00 79.50 93 VAL A N 1
ATOM 710 C CA . VAL A 1 93 ? 11.765 -1.682 -26.402 1.00 79.50 93 VAL A CA 1
ATOM 711 C C . VAL A 1 93 ? 12.755 -0.769 -27.113 1.00 79.50 93 VAL A C 1
ATOM 713 O O . VAL A 1 93 ? 12.355 0.172 -27.795 1.00 79.50 93 VAL A O 1
ATOM 716 N N . ILE A 1 94 ? 14.051 -1.013 -26.923 1.00 80.69 94 ILE A N 1
ATOM 717 C CA . ILE A 1 94 ? 15.089 -0.345 -27.710 1.00 80.69 94 ILE A CA 1
ATOM 718 C C . ILE A 1 94 ? 15.130 -1.065 -29.057 1.00 80.69 94 ILE A C 1
ATOM 720 O O . ILE A 1 94 ? 15.528 -2.228 -29.122 1.00 80.69 94 ILE A O 1
ATOM 724 N N . MET A 1 95 ? 14.671 -0.403 -30.120 1.00 81.19 95 MET A N 1
ATOM 725 C CA . MET A 1 95 ? 14.846 -0.938 -31.469 1.00 81.19 95 MET A CA 1
ATOM 726 C C . MET A 1 95 ? 16.343 -0.930 -31.803 1.00 81.19 95 MET A C 1
ATOM 728 O O . MET A 1 95 ? 17.003 0.084 -31.554 1.00 81.19 95 MET A O 1
ATOM 732 N N . PRO A 1 96 ? 16.898 -2.029 -32.345 1.00 81.56 96 PRO A N 1
ATOM 733 C CA . PRO A 1 96 ? 18.270 -2.015 -32.825 1.00 81.56 96 PRO A CA 1
ATOM 734 C C . PRO A 1 96 ? 18.422 -0.956 -33.931 1.00 81.56 96 PRO A C 1
ATOM 736 O O . PRO A 1 96 ? 17.450 -0.676 -34.647 1.00 81.56 96 PRO A O 1
ATOM 739 N N . PRO A 1 97 ? 19.616 -0.348 -34.069 1.00 82.31 97 PRO A N 1
ATOM 740 C CA . PRO A 1 97 ? 19.876 0.590 -35.152 1.00 82.31 97 PRO A CA 1
ATOM 741 C C . PRO A 1 97 ? 19.573 -0.083 -36.495 1.00 82.31 97 PRO A C 1
ATOM 743 O O . PRO A 1 97 ? 19.907 -1.252 -36.699 1.00 82.31 97 PRO A O 1
ATOM 746 N N . GLN A 1 98 ? 18.898 0.645 -37.387 1.00 81.75 98 GLN A N 1
ATOM 747 C CA . GLN A 1 98 ? 18.650 0.155 -38.740 1.00 81.75 98 GLN A CA 1
ATOM 748 C C . GLN A 1 98 ? 19.999 -0.005 -39.460 1.00 81.75 98 GLN A C 1
ATOM 750 O O . GLN A 1 98 ? 20.874 0.847 -39.267 1.00 81.75 98 GLN A O 1
ATOM 755 N N . PRO A 1 99 ? 20.191 -1.071 -40.258 1.00 81.50 99 PRO A N 1
ATOM 756 C CA . PRO A 1 99 ? 21.363 -1.185 -41.114 1.00 81.50 99 PRO A CA 1
ATOM 757 C C . PRO A 1 99 ? 21.491 0.070 -41.981 1.00 81.50 99 PRO A C 1
ATOM 759 O O . PRO A 1 99 ? 20.492 0.563 -42.503 1.00 81.50 99 PRO A O 1
ATOM 762 N N . ILE A 1 100 ? 22.705 0.603 -42.091 1.00 79.50 100 ILE A N 1
ATOM 763 C CA . ILE A 1 100 ? 23.012 1.640 -43.075 1.00 79.50 100 ILE A CA 1
ATOM 764 C C . ILE A 1 100 ? 23.300 0.906 -44.390 1.00 79.50 100 ILE A C 1
ATOM 766 O O . ILE A 1 100 ? 24.155 0.018 -44.386 1.00 79.50 100 ILE A O 1
ATOM 770 N N . ASP A 1 101 ? 22.554 1.240 -45.448 1.00 75.38 101 ASP A N 1
ATOM 771 C CA . ASP A 1 101 ? 22.803 0.787 -46.831 1.00 75.38 101 ASP A CA 1
ATOM 772 C C . ASP A 1 101 ? 24.132 1.329 -47.385 1.00 75.38 101 ASP A C 1
ATOM 774 O O . ASP A 1 101 ? 24.469 2.504 -47.093 1.00 75.38 101 ASP A O 1
#

pLDDT: mean 94.37, std 5.92, range [75.38, 98.62]

Organism: Escherichia coli (NCBI:txid562)

Radius of gyration: 17.07 Å; chains: 1; bounding box: 41×31×62 Å